Protein AF-A0A6M2E6T0-F1 (afdb_monomer)

Foldseek 3Di:
DVVVVVVVVLVVVLVVLQVCQLVVQLVVCCVVCVVVDPDSVVSVVVQCVVPHPVSSCQLSVLVSVLVVLLVVQLVVQLVVLVCVLCPPPPDDDDPVSSVVSNVRSVVRSCVVCVVSVVVSVVRSD

Solvent-accessible surface area (backbone atoms only — not comparable to full-atom values): 6964 Å² total; per-residue (Å²): 123,69,67,59,55,52,51,52,50,51,51,51,50,47,52,53,49,61,72,44,27,45,59,54,45,51,52,51,49,43,73,74,47,40,92,82,40,99,42,72,69,58,47,52,52,50,50,35,72,76,53,36,78,68,36,41,48,66,60,42,69,60,51,54,63,47,48,57,62,52,51,50,41,36,51,52,33,31,52,52,36,44,47,67,73,39,61,92,53,92,64,84,78,49,74,68,56,50,48,54,24,47,50,55,12,47,52,56,30,47,68,70,43,44,68,58,52,51,52,51,54,65,75,64,106

Secondary structure (DSSP, 8-state):
-HHHHHHHHHHHHHHHHHHHHHHHHHHHHHHHHGGG-SSHHHHHHHHHHHHHHHHTTTTHHHHHHHHHHHHHHHHHHHHHHHHHHHTT--PPPPHHHHHHHHHHHHHHHHHHHHHHHHHHHHHH-

pLDDT: mean 78.13, std 7.98, range [50.84, 90.38]

Structure (mmCIF, N/CA/C/O backbone):
data_AF-A0A6M2E6T0-F1
#
_entry.id   AF-A0A6M2E6T0-F1
#
loop_
_atom_site.group_PDB
_atom_site.id
_atom_site.type_symbol
_atom_site.label_atom_id
_atom_site.label_alt_id
_atom_site.label_comp_id
_atom_site.label_asym_id
_atom_site.label_entity_id
_atom_site.label_seq_id
_atom_site.pdbx_PDB_ins_code
_atom_site.Cartn_x
_atom_site.Cartn_y
_atom_site.Cartn_z
_atom_site.occupancy
_atom_site.B_iso_or_equiv
_atom_site.auth_seq_id
_atom_site.auth_comp_id
_atom_site.auth_asym_id
_atom_site.auth_atom_id
_atom_site.pdbx_PDB_model_num
ATOM 1 N N . MET A 1 1 ? -1.840 -16.435 -22.772 1.00 58.12 1 MET A N 1
ATOM 2 C CA . MET A 1 1 ? -2.558 -16.526 -21.474 1.00 58.12 1 MET A CA 1
ATOM 3 C C . MET A 1 1 ? -2.179 -15.378 -20.516 1.00 58.12 1 MET A C 1
ATOM 5 O O . MET A 1 1 ? -2.009 -15.609 -19.330 1.00 58.12 1 MET A O 1
ATOM 9 N N . TRP A 1 2 ? -2.058 -14.125 -20.971 1.00 69.56 2 TRP A N 1
ATOM 10 C CA . TRP A 1 2 ? -1.618 -13.013 -20.100 1.00 69.56 2 TRP A CA 1
ATOM 11 C C . TRP A 1 2 ? -2.705 -12.555 -19.107 1.00 69.56 2 TRP A C 1
ATOM 13 O O . TRP A 1 2 ? -2.430 -12.332 -17.931 1.00 69.56 2 TRP A O 1
ATOM 23 N N . TRP A 1 3 ? -3.967 -12.541 -19.542 1.00 75.88 3 TRP A N 1
ATOM 24 C CA . TRP A 1 3 ? -5.109 -12.132 -18.717 1.00 75.88 3 TRP A CA 1
ATOM 25 C C . TRP A 1 3 ? -5.350 -13.037 -17.494 1.00 75.88 3 TRP A C 1
ATOM 27 O O . TRP A 1 3 ? -5.774 -12.548 -16.452 1.00 75.88 3 TRP A O 1
ATOM 37 N N . ARG A 1 4 ? -5.019 -14.338 -17.567 1.00 83.81 4 ARG A N 1
ATOM 38 C CA . ARG A 1 4 ? -5.153 -15.263 -16.423 1.00 83.81 4 ARG A CA 1
ATOM 39 C C . ARG A 1 4 ? -4.215 -14.903 -15.276 1.00 83.81 4 ARG A C 1
ATOM 41 O O . ARG A 1 4 ? -4.623 -14.986 -14.125 1.00 83.81 4 ARG A O 1
ATOM 48 N N . HIS A 1 5 ? -2.988 -14.477 -15.579 1.00 80.31 5 HIS A N 1
ATOM 49 C CA . HIS A 1 5 ? -2.031 -14.050 -14.557 1.00 80.31 5 HIS A CA 1
ATOM 50 C C . HIS A 1 5 ? -2.457 -12.735 -13.897 1.00 80.31 5 HIS A C 1
ATOM 52 O O . HIS A 1 5 ? -2.305 -12.592 -12.687 1.00 80.31 5 HIS A O 1
ATOM 58 N N . LEU A 1 6 ? -3.058 -11.814 -14.658 1.00 79.38 6 LEU A N 1
ATOM 59 C CA . LEU A 1 6 ? -3.619 -10.577 -14.106 1.00 79.38 6 LEU A CA 1
ATOM 60 C C . LEU A 1 6 ? -4.798 -10.849 -13.178 1.00 79.38 6 LEU A C 1
ATOM 62 O O . LEU A 1 6 ? -4.838 -10.316 -12.074 1.00 79.38 6 LEU A O 1
ATOM 66 N N . VAL A 1 7 ? -5.739 -11.698 -13.600 1.00 84.75 7 VAL A N 1
ATOM 67 C CA . VAL A 1 7 ? -6.902 -12.057 -12.779 1.00 84.75 7 VAL A CA 1
ATOM 68 C C . VAL A 1 7 ? -6.455 -12.804 -11.523 1.00 84.75 7 VAL A C 1
ATOM 70 O O . VAL A 1 7 ? -6.884 -12.454 -10.428 1.00 84.75 7 VAL A O 1
ATOM 73 N N . ALA A 1 8 ? -5.540 -13.770 -11.645 1.00 85.69 8 ALA A N 1
ATOM 74 C CA . ALA A 1 8 ? -4.991 -14.486 -10.496 1.00 85.69 8 ALA A CA 1
ATOM 75 C C . ALA A 1 8 ? -4.252 -13.548 -9.525 1.00 85.69 8 ALA A C 1
ATOM 77 O O . ALA A 1 8 ? -4.459 -13.638 -8.318 1.00 85.69 8 ALA A O 1
ATOM 78 N N . GLY A 1 9 ? -3.447 -12.612 -10.039 1.00 84.69 9 GLY A N 1
ATOM 79 C CA . GLY A 1 9 ? -2.762 -11.604 -9.228 1.00 84.69 9 GLY A CA 1
ATOM 80 C C . GLY A 1 9 ? -3.727 -10.633 -8.542 1.00 84.69 9 GLY A C 1
ATOM 81 O O . GLY A 1 9 ? -3.560 -10.331 -7.363 1.00 84.69 9 GLY A O 1
ATOM 82 N N . GLY A 1 10 ? -4.775 -10.197 -9.246 1.00 84.31 10 GLY A N 1
ATOM 83 C CA . GLY A 1 10 ? -5.827 -9.344 -8.696 1.00 84.31 10 GLY A CA 1
ATOM 84 C C . GLY A 1 10 ? -6.609 -10.030 -7.574 1.00 84.31 10 GLY A C 1
ATOM 85 O O . GLY A 1 10 ? -6.784 -9.450 -6.503 1.00 84.31 10 GLY A O 1
ATOM 86 N N . VAL A 1 11 ? -7.014 -11.288 -7.778 1.00 87.38 11 VAL A N 1
ATOM 87 C CA . VAL A 1 11 ? -7.714 -12.091 -6.762 1.00 87.38 11 VAL A CA 1
ATOM 88 C C . VAL A 1 11 ? -6.807 -12.360 -5.562 1.00 87.38 11 VAL A C 1
ATOM 90 O O . VAL A 1 11 ? -7.224 -12.140 -4.427 1.00 87.38 11 VAL A O 1
ATOM 93 N N . ALA A 1 12 ? -5.552 -12.757 -5.787 1.00 87.19 12 ALA A N 1
ATOM 94 C CA . ALA A 1 12 ? -4.585 -12.960 -4.710 1.00 87.19 12 ALA A CA 1
ATOM 95 C C . ALA A 1 12 ? -4.362 -11.675 -3.892 1.00 87.19 12 ALA A C 1
ATOM 97 O O . ALA A 1 12 ? -4.351 -11.715 -2.660 1.00 87.19 12 ALA A O 1
ATOM 98 N N . GLY A 1 13 ? -4.261 -10.521 -4.561 1.00 84.75 13 GLY A N 1
ATOM 99 C CA . GLY A 1 13 ? -4.152 -9.215 -3.913 1.00 84.75 13 GLY A CA 1
ATOM 100 C C . GLY A 1 13 ? -5.384 -8.858 -3.077 1.00 84.75 13 GLY A C 1
ATOM 101 O O . GLY A 1 13 ? -5.244 -8.399 -1.943 1.00 84.75 13 GLY A O 1
ATOM 102 N N . ALA A 1 14 ? -6.588 -9.114 -3.593 1.00 85.62 14 ALA A N 1
ATOM 103 C CA . ALA A 1 14 ? -7.837 -8.872 -2.871 1.00 85.62 14 ALA A CA 1
ATOM 104 C C . ALA A 1 14 ? -7.976 -9.768 -1.628 1.00 85.62 14 ALA A C 1
ATOM 106 O O . ALA A 1 14 ? -8.361 -9.285 -0.559 1.00 85.62 14 ALA A O 1
ATOM 107 N N . VAL A 1 15 ? -7.617 -11.051 -1.739 1.00 90.38 15 VAL A N 1
ATOM 108 C CA . VAL A 1 15 ? -7.618 -11.996 -0.611 1.00 90.38 15 VAL A CA 1
ATOM 109 C C . VAL A 1 15 ? -6.613 -11.558 0.451 1.00 90.38 15 VAL A C 1
ATOM 111 O O . VAL A 1 15 ? -6.987 -11.408 1.612 1.00 90.38 15 VAL A O 1
ATOM 114 N N . SER A 1 16 ? -5.373 -11.254 0.055 1.00 88.50 16 SER A N 1
ATOM 115 C CA . SER A 1 16 ? -4.328 -10.780 0.970 1.00 88.50 16 SER A CA 1
ATOM 116 C C . SER A 1 16 ? -4.780 -9.547 1.759 1.00 88.50 16 SER A C 1
ATOM 118 O O . SER A 1 16 ? -4.725 -9.545 2.988 1.00 88.50 16 SER A O 1
ATOM 120 N 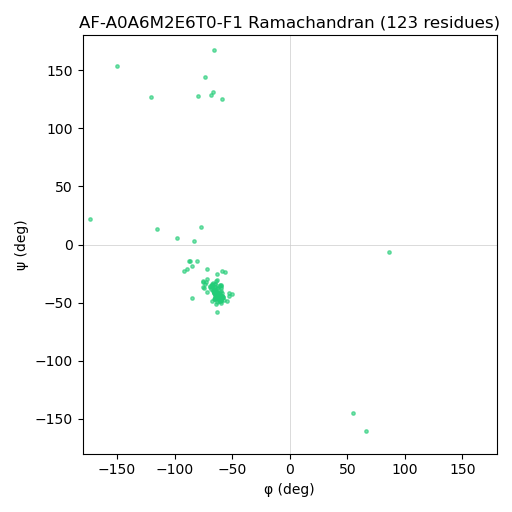N . ARG A 1 17 ? -5.332 -8.538 1.075 1.00 84.25 17 ARG A N 1
ATOM 121 C CA . ARG A 1 17 ? -5.838 -7.312 1.712 1.00 84.25 17 ARG A CA 1
ATOM 122 C C . ARG A 1 17 ? -7.028 -7.559 2.625 1.00 84.25 17 ARG A C 1
ATOM 124 O O . ARG A 1 17 ? -7.155 -6.899 3.647 1.00 84.25 17 ARG A O 1
ATOM 131 N N . THR A 1 18 ? -7.882 -8.520 2.291 1.00 87.25 18 THR A N 1
ATOM 132 C CA . THR A 1 18 ? -9.013 -8.900 3.145 1.00 87.25 18 THR A CA 1
ATOM 133 C C . THR A 1 18 ? -8.541 -9.586 4.425 1.00 87.25 18 THR A C 1
ATOM 135 O O . THR A 1 18 ? -9.102 -9.327 5.490 1.00 87.25 18 THR A O 1
ATOM 138 N N . CYS A 1 19 ? -7.483 -10.396 4.352 1.00 89.00 19 CYS A N 1
ATOM 139 C CA . CYS A 1 19 ? -6.849 -10.987 5.529 1.00 89.00 19 CYS A CA 1
ATOM 140 C C . CYS A 1 19 ? -6.153 -9.932 6.406 1.00 89.00 19 CYS A C 1
ATOM 142 O O . CYS A 1 19 ? -6.210 -10.036 7.628 1.00 89.00 19 CYS A O 1
ATOM 144 N N . THR A 1 20 ? -5.534 -8.902 5.814 1.00 88.12 20 THR A N 1
ATOM 145 C CA . THR A 1 20 ? -4.842 -7.843 6.576 1.00 88.12 20 THR A CA 1
ATOM 146 C C . THR A 1 20 ? -5.750 -6.697 7.027 1.00 88.12 20 THR A C 1
ATOM 148 O O . THR A 1 20 ? -5.364 -5.937 7.914 1.00 88.12 20 THR A O 1
ATOM 151 N N . ALA A 1 21 ? -6.963 -6.576 6.478 1.00 85.50 21 ALA A N 1
ATOM 152 C CA . ALA A 1 21 ? -7.881 -5.468 6.750 1.00 85.50 21 ALA A CA 1
ATOM 153 C C . ALA A 1 21 ? -8.168 -5.206 8.245 1.00 85.50 21 ALA A C 1
ATOM 155 O O . ALA A 1 21 ? -8.146 -4.034 8.629 1.00 85.50 21 ALA A O 1
ATOM 156 N N . PRO A 1 22 ? -8.373 -6.220 9.115 1.00 86.50 22 PRO A N 1
ATOM 157 C CA . PRO A 1 22 ? -8.570 -5.989 10.549 1.00 86.50 22 PRO A CA 1
ATOM 158 C C . PRO A 1 22 ? -7.375 -5.307 11.224 1.00 86.50 22 PRO A C 1
ATOM 160 O O . PRO A 1 22 ? -7.553 -4.402 12.040 1.00 86.50 22 PRO A O 1
ATOM 163 N N . LEU A 1 23 ? -6.154 -5.717 10.863 1.00 88.06 23 LEU A N 1
ATOM 164 C CA . LEU A 1 23 ? -4.916 -5.157 11.408 1.00 88.06 23 LEU A CA 1
ATOM 165 C C . LEU A 1 23 ? -4.668 -3.744 10.874 1.00 88.06 23 LEU A C 1
ATOM 167 O O . LEU A 1 23 ? -4.305 -2.854 11.642 1.00 88.06 23 LEU A O 1
ATOM 171 N N . ASP A 1 24 ? -4.926 -3.519 9.584 1.00 85.06 24 ASP A N 1
ATOM 172 C CA . ASP A 1 24 ? -4.832 -2.193 8.972 1.00 85.06 24 ASP A CA 1
ATOM 173 C C . ASP A 1 24 ? -5.826 -1.213 9.617 1.00 85.06 24 ASP A C 1
ATOM 175 O O . ASP A 1 24 ? -5.4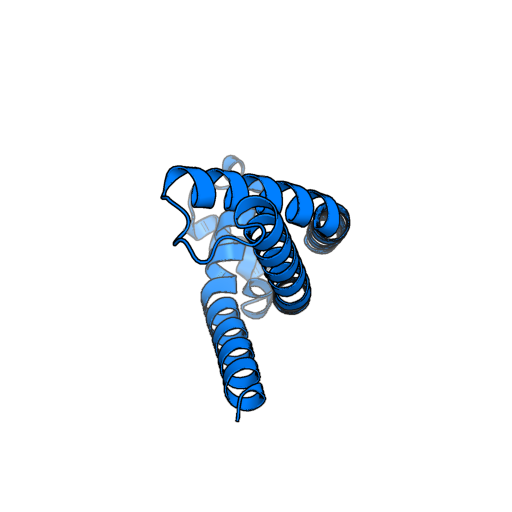50 -0.086 9.949 1.00 85.06 24 ASP A O 1
ATOM 179 N N . ARG A 1 25 ? -7.075 -1.641 9.868 1.00 84.06 25 ARG A N 1
ATOM 180 C CA . ARG A 1 25 ? -8.076 -0.810 10.554 1.00 84.06 25 ARG A CA 1
ATOM 181 C C . ARG A 1 25 ? -7.644 -0.504 11.989 1.00 84.06 25 ARG A C 1
ATOM 183 O O . ARG A 1 25 ? -7.711 0.654 12.394 1.00 84.06 25 ARG A O 1
ATOM 190 N N . LEU A 1 26 ? -7.178 -1.506 12.737 1.00 86.69 26 LEU A N 1
ATOM 191 C CA . LEU A 1 26 ? -6.681 -1.325 14.104 1.00 86.69 26 LEU A CA 1
ATOM 192 C C . LEU A 1 26 ? -5.528 -0.314 14.154 1.00 86.69 26 LEU A C 1
ATOM 194 O O . LEU A 1 26 ? -5.533 0.588 14.990 1.00 86.69 26 LEU A O 1
ATOM 198 N N . LYS A 1 27 ? -4.571 -0.417 13.225 1.00 87.19 27 LYS A N 1
ATOM 199 C CA . LYS A 1 27 ? -3.446 0.517 13.114 1.00 87.19 27 LYS A CA 1
ATOM 200 C C . LYS A 1 27 ? -3.916 1.949 12.867 1.00 87.19 27 LYS A C 1
ATOM 202 O O . LYS A 1 27 ? -3.481 2.851 13.576 1.00 87.19 27 LYS A O 1
ATOM 207 N N . VAL A 1 28 ? -4.798 2.164 11.889 1.00 84.06 28 VAL A N 1
ATOM 208 C CA . VAL A 1 28 ? -5.323 3.506 11.574 1.00 84.06 28 VAL A CA 1
ATOM 209 C C . VAL A 1 2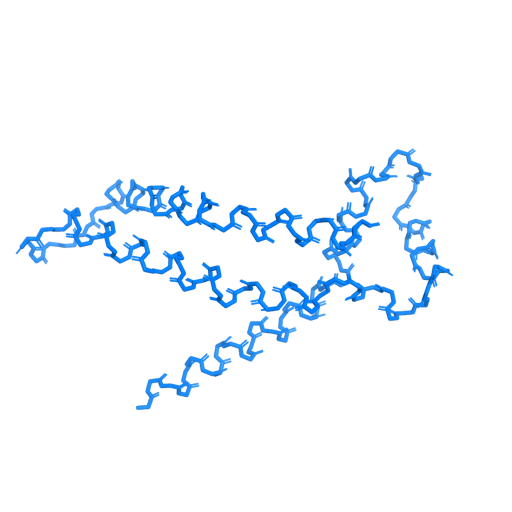8 ? -6.104 4.073 12.760 1.00 84.06 28 VAL A C 1
ATOM 211 O O . VAL A 1 28 ? -5.913 5.229 13.127 1.00 84.06 28 VAL A O 1
ATOM 214 N N . PHE A 1 29 ? -6.930 3.257 13.414 1.00 84.50 29 PHE A N 1
ATOM 215 C CA . PHE A 1 29 ? -7.717 3.691 14.567 1.00 84.50 29 PHE A CA 1
ATOM 216 C C . PHE A 1 29 ? -6.828 4.096 15.750 1.00 84.50 29 PHE A C 1
ATOM 218 O O . PHE A 1 29 ? -7.072 5.124 16.374 1.00 84.50 29 PHE A O 1
ATOM 225 N N . LEU A 1 30 ? -5.748 3.352 16.011 1.00 85.69 30 LEU A N 1
ATOM 226 C CA . LEU A 1 30 ? -4.741 3.720 17.009 1.00 85.69 30 LEU A CA 1
ATOM 227 C C . LEU A 1 30 ? -3.938 4.966 16.610 1.00 85.69 30 LEU A C 1
ATOM 229 O O . LEU A 1 30 ? -3.584 5.757 17.474 1.00 85.69 30 LEU A O 1
ATOM 233 N N . GLN A 1 31 ? -3.659 5.187 15.325 1.00 83.81 31 GLN A N 1
ATOM 234 C CA . GLN A 1 31 ? -2.980 6.409 14.878 1.00 83.81 31 GLN A CA 1
ATOM 235 C C . GLN A 1 31 ? -3.847 7.661 15.067 1.00 83.81 31 GLN A C 1
ATOM 237 O O . GLN A 1 31 ? -3.315 8.719 15.391 1.00 83.81 31 GLN A O 1
ATOM 242 N N . VAL A 1 32 ? -5.168 7.542 14.898 1.00 83.81 32 VAL A N 1
ATOM 243 C CA . VAL A 1 32 ? -6.105 8.669 15.039 1.00 83.81 32 VAL A CA 1
ATOM 244 C C . VAL A 1 32 ? -6.529 8.881 16.496 1.00 83.81 32 VAL A C 1
ATOM 246 O O . VAL A 1 32 ? -6.523 10.009 16.977 1.00 83.81 32 VAL A O 1
ATOM 249 N N . ARG A 1 33 ? -6.881 7.806 17.212 1.00 80.75 33 ARG A N 1
ATOM 250 C CA . ARG A 1 33 ? -7.475 7.849 18.564 1.00 80.75 33 ARG A CA 1
ATOM 251 C C . ARG A 1 33 ? -6.585 7.239 19.647 1.00 80.75 33 ARG A C 1
ATOM 253 O O . ARG A 1 33 ? -7.043 7.000 20.756 1.00 80.75 33 ARG A O 1
ATOM 260 N N . GLY A 1 34 ? -5.305 6.989 19.372 1.00 77.06 34 GLY A N 1
ATOM 261 C CA . GLY A 1 34 ? -4.406 6.286 20.298 1.00 77.06 34 GLY A CA 1
ATOM 262 C C . GLY A 1 34 ? -4.237 6.947 21.664 1.00 77.06 34 GLY A C 1
ATOM 263 O O . GLY A 1 34 ? -3.930 6.260 22.627 1.00 77.06 34 GLY A O 1
ATOM 264 N N . LYS A 1 35 ? -4.490 8.256 21.778 1.00 79.06 35 LYS A N 1
ATOM 265 C CA . LYS A 1 35 ? -4.471 8.965 23.067 1.00 79.06 35 LYS A CA 1
ATOM 266 C C . LYS A 1 35 ? -5.663 8.625 23.971 1.00 79.06 35 LYS A C 1
ATOM 268 O O . LYS A 1 35 ? -5.569 8.825 25.175 1.00 79.06 35 LYS A O 1
ATOM 273 N N . GLU A 1 36 ? -6.761 8.121 23.411 1.00 78.88 36 GLU A N 1
ATOM 274 C CA . GLU A 1 36 ? -7.985 7.780 24.150 1.00 78.88 36 GLU A CA 1
ATOM 275 C C . GLU A 1 36 ? -7.959 6.353 24.721 1.00 78.88 36 GLU A C 1
ATOM 277 O O . GLU A 1 36 ? -8.764 6.023 25.589 1.00 78.88 36 GLU A O 1
ATOM 282 N N . PHE A 1 37 ? -7.030 5.502 24.271 1.00 78.44 37 PHE A N 1
ATOM 283 C CA . PHE A 1 37 ? -6.946 4.100 24.683 1.00 78.44 37 PHE A CA 1
ATOM 284 C C . PHE A 1 37 ? -5.599 3.797 25.335 1.00 78.44 37 PHE A C 1
ATOM 286 O O . PHE A 1 37 ? -4.548 4.012 24.742 1.00 78.44 37 PHE A O 1
ATOM 293 N N . GLN A 1 38 ? -5.623 3.219 26.537 1.00 75.88 38 GLN A N 1
ATOM 294 C CA . GLN A 1 38 ? -4.400 2.861 27.269 1.00 75.88 38 GLN A CA 1
ATOM 295 C C . GLN A 1 38 ? -3.782 1.544 26.778 1.00 75.88 38 GLN A C 1
ATOM 297 O O . GLN A 1 38 ? -2.636 1.231 27.088 1.00 75.88 38 GLN A O 1
ATOM 302 N N . SER A 1 39 ? -4.535 0.752 26.006 1.00 83.75 39 SER A N 1
ATOM 303 C CA . SER A 1 39 ? -4.067 -0.518 25.452 1.00 83.75 39 SER A CA 1
ATOM 304 C C . SER A 1 39 ? -4.735 -0.866 24.120 1.00 83.75 39 SER A C 1
ATOM 306 O O . SER A 1 39 ? -5.885 -0.511 23.848 1.00 83.75 39 SER A O 1
ATOM 308 N N . ILE A 1 40 ? -4.028 -1.659 23.310 1.00 86.12 40 ILE A N 1
ATOM 309 C CA . ILE A 1 40 ? -4.543 -2.211 22.047 1.00 86.12 40 ILE A CA 1
ATOM 310 C C . ILE A 1 40 ? -5.787 -3.079 22.293 1.00 86.12 40 ILE A C 1
ATOM 312 O O . ILE A 1 40 ? -6.719 -3.074 21.493 1.00 86.12 40 ILE A O 1
ATOM 316 N N . GLN A 1 41 ? -5.838 -3.790 23.423 1.00 86.56 41 GLN A N 1
ATOM 317 C CA . GLN A 1 41 ? -6.972 -4.640 23.791 1.00 86.56 41 GLN A CA 1
ATOM 318 C C . GLN A 1 41 ? -8.248 -3.829 24.052 1.00 86.56 41 GLN A C 1
ATOM 320 O O . GLN A 1 41 ? -9.325 -4.239 23.622 1.00 86.56 41 GLN A O 1
ATOM 325 N N . GLN A 1 42 ? -8.141 -2.673 24.717 1.00 85.50 42 GLN A N 1
ATOM 326 C CA . GLN A 1 42 ? -9.279 -1.766 24.915 1.00 85.50 42 GLN A CA 1
ATOM 327 C C . GLN A 1 42 ? -9.781 -1.201 23.584 1.00 85.50 42 GLN A C 1
ATOM 329 O O . GLN A 1 42 ? -10.985 -1.196 23.343 1.00 85.50 42 GLN A O 1
ATOM 334 N N . CYS A 1 43 ? -8.865 -0.810 22.696 1.00 84.94 43 CYS A N 1
ATOM 335 C CA . CYS A 1 43 ? -9.197 -0.353 21.348 1.00 84.94 43 CYS A CA 1
ATOM 336 C C . CYS A 1 43 ? -9.938 -1.438 20.543 1.00 84.94 43 CYS A C 1
ATOM 338 O O . CYS A 1 43 ? -11.011 -1.190 19.993 1.00 84.94 43 CYS A O 1
ATOM 340 N N . LEU A 1 44 ? -9.434 -2.676 20.548 1.00 86.56 44 LEU A N 1
ATOM 341 C CA . LEU A 1 44 ? -10.075 -3.793 19.852 1.00 86.56 44 LEU A CA 1
ATOM 342 C C . LEU A 1 44 ? -11.472 -4.096 20.418 1.00 86.56 44 LEU A C 1
ATOM 344 O O . LEU A 1 44 ? -12.413 -4.297 19.651 1.00 86.56 44 LEU A O 1
ATOM 348 N N . ARG A 1 45 ? -11.631 -4.090 21.750 1.00 87.81 45 ARG A N 1
ATOM 349 C CA . ARG A 1 45 ? -12.941 -4.261 22.402 1.00 87.81 45 ARG A CA 1
ATOM 350 C C . ARG A 1 45 ? -13.919 -3.164 21.991 1.00 87.81 45 ARG A C 1
ATOM 352 O O . ARG A 1 45 ? -15.054 -3.483 21.657 1.00 87.81 45 ARG A O 1
ATOM 359 N N . HIS A 1 46 ? -13.472 -1.912 21.944 1.00 87.19 46 HIS A N 1
ATOM 360 C CA . HIS A 1 46 ? -14.291 -0.789 21.490 1.00 87.19 46 HIS A CA 1
ATOM 361 C C . HIS A 1 46 ? -14.748 -0.971 20.033 1.00 87.19 46 HIS A C 1
ATOM 363 O O . HIS A 1 46 ? -15.936 -0.880 19.735 1.00 87.19 46 HIS A O 1
ATOM 369 N N . MET A 1 47 ? -13.834 -1.319 19.121 1.00 85.81 47 MET A N 1
ATOM 370 C CA . MET A 1 47 ? -14.163 -1.560 17.706 1.00 85.81 47 MET A CA 1
ATOM 371 C C . MET A 1 47 ? -15.171 -2.703 17.509 1.00 85.81 47 MET A C 1
ATOM 373 O O . MET A 1 47 ? -16.000 -2.649 16.596 1.00 85.81 47 MET A O 1
ATOM 377 N N . LEU A 1 48 ? -15.094 -3.740 18.351 1.00 88.12 48 LEU A N 1
ATOM 378 C CA . LEU A 1 48 ? -16.043 -4.852 18.363 1.00 88.12 48 LEU A CA 1
ATOM 379 C C . LEU A 1 48 ? -17.400 -4.451 18.957 1.00 88.12 48 LEU A C 1
ATOM 381 O O . LEU A 1 48 ? -18.422 -4.947 18.494 1.00 88.12 48 LEU A O 1
ATOM 385 N N . GLN A 1 49 ? -17.439 -3.550 19.939 1.00 86.69 49 GLN A N 1
ATOM 386 C CA . GLN A 1 49 ? -18.689 -3.041 20.516 1.00 86.69 49 GLN A CA 1
ATOM 387 C C . GLN A 1 49 ? -19.443 -2.101 19.561 1.00 86.69 49 GLN A C 1
ATOM 389 O O . GLN A 1 49 ? -20.668 -2.098 19.571 1.00 86.69 49 GLN A O 1
ATOM 394 N N . GLU A 1 50 ? -18.744 -1.370 18.686 1.00 82.88 50 GLU A N 1
ATOM 395 C CA . GLU A 1 50 ? -19.371 -0.487 17.684 1.00 82.88 50 GLU A CA 1
ATOM 396 C C . GLU A 1 50 ? -20.230 -1.225 16.640 1.00 82.88 50 GLU A C 1
ATOM 398 O O . GLU A 1 50 ? -21.165 -0.649 16.089 1.00 82.88 50 GLU A O 1
ATOM 403 N N . GLY A 1 51 ? -19.891 -2.469 16.288 1.00 77.56 51 GLY A N 1
ATOM 404 C CA . GLY A 1 51 ? -20.544 -3.153 15.161 1.00 77.56 51 GLY A CA 1
ATOM 405 C C . GLY A 1 51 ? -20.171 -4.622 14.978 1.00 77.56 51 GLY A C 1
ATOM 406 O O . GLY A 1 51 ? -20.274 -5.160 13.872 1.00 77.56 51 GLY A O 1
ATOM 407 N N . GLY A 1 52 ? -19.682 -5.269 16.034 1.00 85.50 52 GLY A N 1
ATOM 408 C CA . GLY A 1 52 ? -19.259 -6.665 16.030 1.00 85.50 52 GLY A CA 1
ATOM 409 C C . GLY A 1 52 ? -18.033 -6.943 15.160 1.00 85.50 52 GLY A C 1
ATOM 410 O O . GLY A 1 52 ? -17.276 -6.055 14.770 1.00 85.50 52 GLY A O 1
ATOM 411 N N . LEU A 1 53 ? -17.854 -8.217 14.807 1.00 81.44 53 LEU A N 1
ATOM 412 C CA . LEU A 1 53 ? -16.719 -8.684 14.004 1.00 81.44 53 LEU A CA 1
ATOM 413 C C . LEU A 1 53 ? -16.679 -8.049 12.608 1.00 81.44 53 LEU A C 1
ATOM 415 O O . LEU A 1 53 ? -15.603 -7.722 12.118 1.00 81.44 53 LEU A O 1
ATOM 419 N N . ARG A 1 54 ? -17.840 -7.798 11.986 1.00 82.12 54 ARG A N 1
ATOM 420 C CA . ARG A 1 54 ? -17.922 -7.155 10.660 1.00 82.12 54 ARG A CA 1
ATOM 421 C C . ARG A 1 54 ? -17.377 -5.728 10.660 1.00 82.12 54 ARG A C 1
ATOM 423 O O . ARG A 1 54 ? -16.891 -5.274 9.625 1.00 82.12 54 ARG A O 1
ATOM 430 N N . SER A 1 55 ? -17.399 -5.056 11.815 1.00 82.25 55 SER A N 1
ATOM 431 C CA . SER A 1 55 ? -16.774 -3.749 12.001 1.00 82.25 55 SER A CA 1
ATOM 432 C C . SER A 1 55 ? -15.313 -3.807 11.546 1.00 82.25 55 SER A C 1
ATOM 434 O O . SER A 1 55 ? -14.894 -2.980 10.751 1.00 82.25 55 SER A O 1
ATOM 436 N N . LEU A 1 56 ? -14.537 -4.835 11.880 1.00 83.50 56 LEU A N 1
ATOM 437 C CA . LEU A 1 56 ? -13.105 -4.887 11.543 1.00 83.50 56 LEU A CA 1
ATOM 438 C C . LEU A 1 56 ? -12.782 -4.730 10.037 1.00 83.50 56 LEU A C 1
ATOM 440 O O . LEU A 1 56 ? -11.705 -4.245 9.704 1.00 83.50 56 LEU A O 1
ATOM 444 N N . TRP A 1 57 ? -13.723 -5.044 9.137 1.00 85.25 57 TRP A N 1
ATOM 445 C CA . TRP A 1 57 ? -13.586 -4.882 7.680 1.00 85.25 57 TRP A CA 1
ATOM 446 C C . TRP A 1 57 ? -14.225 -3.603 7.112 1.00 85.25 57 TRP A C 1
ATOM 448 O O . TRP A 1 57 ? -14.259 -3.414 5.892 1.00 85.25 57 TRP A O 1
ATOM 458 N N . ARG A 1 58 ? -14.735 -2.702 7.956 1.00 79.06 58 ARG A N 1
ATOM 459 C CA . ARG A 1 58 ? -15.321 -1.423 7.526 1.00 79.06 58 ARG A CA 1
ATOM 460 C C . ARG A 1 58 ? -14.279 -0.610 6.748 1.00 79.06 58 ARG A C 1
ATOM 462 O O . ARG A 1 58 ? -13.170 -0.394 7.224 1.00 79.06 58 ARG A O 1
ATOM 469 N N . GLY A 1 59 ? -14.629 -0.208 5.525 1.00 74.44 59 GLY A N 1
ATOM 470 C CA . GLY A 1 59 ? -13.724 0.485 4.597 1.00 74.44 59 GLY A CA 1
ATOM 471 C C . GLY A 1 59 ? -12.848 -0.425 3.718 1.00 74.44 59 GLY A C 1
ATOM 472 O O . GLY A 1 59 ? -12.213 0.078 2.789 1.00 74.44 59 GLY A O 1
ATOM 473 N N . ASN A 1 60 ? -12.843 -1.752 3.924 1.00 79.19 60 ASN A N 1
ATOM 474 C CA . ASN A 1 60 ? -12.056 -2.684 3.101 1.00 79.19 60 ASN A CA 1
ATOM 475 C C . ASN A 1 60 ? -12.523 -2.723 1.635 1.00 79.19 60 ASN A C 1
ATOM 477 O O . ASN A 1 60 ? -11.693 -2.777 0.734 1.00 79.19 60 ASN A O 1
ATOM 481 N N . GLY A 1 61 ? -13.833 -2.620 1.376 1.00 76.50 61 GLY A N 1
ATOM 482 C CA . GLY A 1 61 ? -14.374 -2.606 0.008 1.00 76.50 61 GLY A CA 1
ATOM 483 C C . GLY A 1 61 ? -13.819 -1.457 -0.841 1.00 76.50 61 GLY A C 1
ATOM 484 O O . GLY A 1 61 ? -13.349 -1.676 -1.955 1.00 76.50 61 GLY A O 1
ATOM 485 N N . ILE A 1 62 ? -13.758 -0.250 -0.272 1.00 75.06 62 ILE A N 1
ATOM 486 C CA . ILE A 1 62 ? -13.139 0.917 -0.922 1.00 75.06 62 ILE A CA 1
ATOM 487 C C . ILE A 1 62 ? -11.639 0.674 -1.142 1.00 75.06 62 ILE A C 1
ATOM 489 O O . ILE A 1 62 ? -11.085 1.054 -2.169 1.00 75.06 62 ILE A O 1
ATOM 493 N N . ASN A 1 63 ? -10.980 0.006 -0.193 1.00 74.00 63 ASN A N 1
ATOM 494 C CA . ASN A 1 63 ? -9.563 -0.332 -0.278 1.00 74.00 63 ASN A CA 1
ATOM 495 C C . ASN A 1 63 ? -9.266 -1.275 -1.457 1.00 74.00 63 ASN A C 1
ATOM 497 O O . ASN A 1 63 ? -8.340 -1.021 -2.221 1.00 74.00 63 ASN A O 1
ATOM 501 N N . ILE A 1 64 ? -10.079 -2.318 -1.644 1.00 77.69 64 ILE A N 1
ATOM 502 C CA . ILE A 1 64 ? -9.941 -3.270 -2.756 1.00 77.69 64 ILE A CA 1
ATOM 503 C C . ILE A 1 64 ? -10.194 -2.575 -4.099 1.00 77.69 64 ILE A C 1
ATOM 505 O O . ILE A 1 64 ? -9.404 -2.735 -5.027 1.00 77.69 64 ILE A O 1
ATOM 509 N N . ILE A 1 65 ? -11.250 -1.760 -4.191 1.00 78.50 65 ILE A N 1
ATOM 510 C CA . ILE A 1 65 ? -11.601 -1.043 -5.426 1.00 78.50 65 ILE A CA 1
ATOM 511 C C . ILE A 1 65 ? -10.521 -0.023 -5.804 1.00 78.50 65 ILE A C 1
ATOM 513 O O . ILE A 1 65 ? -10.201 0.106 -6.981 1.00 78.50 65 ILE A O 1
ATOM 517 N N . LYS A 1 66 ? -9.916 0.670 -4.828 1.00 71.69 66 LYS A N 1
ATOM 518 C CA . LYS A 1 66 ? -8.848 1.655 -5.069 1.00 71.69 66 LYS A CA 1
ATOM 519 C C . LYS A 1 66 ? -7.556 1.017 -5.592 1.00 71.69 66 LYS A C 1
ATOM 521 O O . LYS A 1 66 ? -6.873 1.627 -6.411 1.00 71.69 66 LYS A O 1
ATOM 526 N N . ILE A 1 67 ? -7.217 -0.193 -5.145 1.00 75.00 67 ILE A N 1
ATOM 527 C CA . ILE A 1 67 ? -5.927 -0.829 -5.461 1.00 75.00 67 ILE A CA 1
ATOM 528 C C . ILE A 1 67 ? -5.721 -1.022 -6.965 1.00 75.00 67 ILE A C 1
ATOM 530 O O . ILE A 1 67 ? -4.598 -0.858 -7.444 1.00 75.00 67 ILE A O 1
ATOM 534 N N . ALA A 1 68 ? -6.775 -1.355 -7.711 1.00 76.19 68 ALA A N 1
ATOM 535 C CA . ALA A 1 68 ? -6.687 -1.578 -9.152 1.00 76.19 68 ALA A CA 1
ATOM 536 C C . ALA A 1 68 ? -6.268 -0.313 -9.941 1.00 76.19 68 ALA A C 1
ATOM 538 O O . ALA A 1 68 ? -5.218 -0.355 -10.589 1.00 76.19 68 ALA A O 1
ATOM 539 N N . PRO A 1 69 ? -6.995 0.821 -9.876 1.00 71.06 69 PRO A N 1
ATOM 540 C CA . PRO A 1 69 ? -6.590 2.058 -10.543 1.00 71.06 69 PRO A CA 1
ATOM 541 C C . PRO A 1 69 ? -5.285 2.635 -9.982 1.00 71.06 69 PRO A C 1
ATOM 543 O O . PRO A 1 69 ? -4.479 3.151 -10.754 1.00 71.06 69 PRO A O 1
ATOM 546 N N . GLU A 1 70 ? -5.022 2.490 -8.677 1.00 72.25 70 GLU A N 1
ATOM 547 C CA . GLU A 1 70 ? -3.747 2.898 -8.070 1.00 72.25 70 GLU A CA 1
ATOM 548 C C . GLU A 1 70 ? -2.556 2.154 -8.686 1.00 72.25 70 GLU A C 1
ATOM 550 O O . GLU A 1 70 ? -1.576 2.765 -9.119 1.00 72.25 70 GLU A O 1
ATOM 555 N N . SER A 1 71 ? -2.664 0.829 -8.790 1.00 72.19 71 SER A N 1
ATOM 556 C CA . SER A 1 71 ? -1.621 -0.004 -9.387 1.00 72.19 71 SER A CA 1
ATOM 557 C C . SER A 1 71 ? -1.458 0.293 -10.877 1.00 72.19 71 SER A C 1
ATOM 559 O O . SER A 1 71 ? -0.329 0.398 -11.350 1.00 72.19 71 SER A O 1
ATOM 561 N N . ALA A 1 72 ? -2.561 0.481 -11.610 1.00 75.94 72 ALA A N 1
ATOM 562 C CA . ALA A 1 72 ? -2.532 0.791 -13.037 1.00 75.94 72 ALA A CA 1
ATOM 563 C C . ALA A 1 72 ? -1.814 2.119 -13.326 1.00 75.94 72 ALA A C 1
ATOM 565 O O . ALA A 1 72 ? -0.911 2.159 -14.161 1.00 75.94 72 ALA A O 1
ATOM 566 N N . LEU A 1 73 ? -2.152 3.189 -12.598 1.00 73.44 73 LEU A N 1
ATOM 567 C CA . LEU A 1 73 ? -1.503 4.494 -12.748 1.00 73.44 73 LEU A CA 1
ATOM 568 C C . LEU A 1 73 ? -0.016 4.432 -12.397 1.00 73.44 73 LEU A C 1
ATOM 570 O O . LEU A 1 73 ? 0.809 4.962 -13.139 1.00 73.44 73 LEU A O 1
ATOM 574 N N . LYS A 1 74 ? 0.342 3.739 -11.310 1.00 70.25 74 LYS A N 1
ATOM 575 C CA . LYS A 1 74 ? 1.741 3.561 -10.908 1.00 70.25 74 LYS A CA 1
ATOM 576 C C . LYS A 1 74 ? 2.550 2.809 -11.966 1.00 70.25 74 LYS A C 1
ATOM 578 O O . LYS A 1 74 ? 3.661 3.228 -12.283 1.00 70.25 74 LYS A O 1
ATOM 583 N N . PHE A 1 75 ? 2.002 1.730 -12.530 1.00 75.19 75 PHE A N 1
ATOM 584 C CA . PHE A 1 75 ? 2.659 0.976 -13.601 1.00 75.19 75 PHE A CA 1
ATOM 585 C C . PHE A 1 75 ? 2.818 1.811 -14.873 1.00 75.19 75 PHE A C 1
ATOM 587 O O . PHE A 1 75 ? 3.917 1.871 -15.418 1.00 75.19 75 PHE A O 1
ATOM 594 N N . LEU A 1 76 ? 1.764 2.508 -15.306 1.00 76.06 76 LEU A N 1
ATOM 595 C CA . LEU A 1 76 ? 1.809 3.375 -16.487 1.00 76.06 76 LEU A CA 1
ATOM 596 C C . LEU A 1 76 ? 2.827 4.508 -16.326 1.00 76.06 76 LEU A C 1
ATOM 598 O O . LEU A 1 76 ? 3.632 4.750 -17.226 1.00 76.06 76 LEU A O 1
ATOM 602 N N . ALA A 1 77 ? 2.827 5.182 -15.175 1.00 73.44 77 ALA A N 1
ATOM 603 C CA . ALA A 1 77 ? 3.783 6.241 -14.876 1.00 73.44 77 ALA A CA 1
ATOM 604 C C . ALA A 1 77 ? 5.219 5.700 -14.837 1.00 73.44 77 ALA A C 1
ATOM 606 O O . ALA A 1 77 ? 6.124 6.321 -15.395 1.00 73.44 77 ALA A O 1
ATOM 607 N N . TYR A 1 78 ? 5.426 4.518 -14.246 1.00 72.25 78 TYR A N 1
ATOM 608 C CA . TYR A 1 78 ? 6.733 3.869 -14.196 1.00 72.25 78 TYR A CA 1
ATOM 609 C C . TYR A 1 78 ? 7.239 3.491 -15.588 1.00 72.25 78 TYR A C 1
ATOM 611 O O . TYR A 1 78 ? 8.383 3.794 -15.918 1.00 72.25 78 TYR A O 1
ATOM 619 N N . GLU A 1 79 ? 6.403 2.889 -16.437 1.00 76.38 79 GLU A N 1
ATOM 620 C CA . GLU A 1 79 ? 6.786 2.545 -17.809 1.00 76.38 79 GLU A CA 1
ATOM 621 C C . GLU A 1 79 ? 7.095 3.783 -18.649 1.00 76.38 79 GLU A C 1
ATOM 623 O O . GLU A 1 79 ? 8.083 3.791 -19.383 1.00 76.38 79 GLU A O 1
ATOM 628 N N . LYS A 1 80 ? 6.300 4.851 -18.521 1.00 77.00 80 LYS A N 1
ATOM 629 C CA . LYS A 1 80 ? 6.543 6.119 -19.222 1.00 77.00 80 LYS A CA 1
ATOM 630 C C . LYS A 1 80 ? 7.843 6.776 -18.764 1.00 77.00 80 LYS A C 1
ATOM 632 O O . LYS A 1 80 ? 8.654 7.131 -19.617 1.00 77.00 80 LYS A O 1
ATOM 637 N N . ALA A 1 81 ? 8.082 6.869 -17.455 1.00 73.19 81 ALA A N 1
ATOM 638 C CA . ALA A 1 81 ? 9.329 7.401 -16.901 1.00 73.19 81 ALA A CA 1
ATOM 639 C C . ALA A 1 81 ? 10.536 6.562 -17.344 1.00 73.19 81 ALA A C 1
ATOM 641 O O . ALA A 1 81 ? 11.547 7.098 -17.795 1.00 73.19 81 ALA A O 1
ATOM 642 N N . LYS A 1 82 ? 10.398 5.233 -17.305 1.00 70.12 82 LYS A N 1
ATOM 643 C CA . LYS A 1 82 ? 11.414 4.290 -17.770 1.00 70.12 82 LYS A CA 1
ATOM 644 C C . LYS A 1 82 ? 11.748 4.498 -19.245 1.00 70.12 82 LYS A C 1
ATOM 646 O O . LYS A 1 82 ? 12.921 4.525 -19.596 1.00 70.12 82 LYS A O 1
ATOM 651 N N . ARG A 1 83 ? 10.737 4.654 -20.103 1.00 77.38 83 ARG A N 1
ATOM 652 C CA . ARG A 1 83 ? 10.911 4.868 -21.548 1.00 77.38 83 ARG A CA 1
ATOM 653 C C . ARG A 1 83 ? 11.574 6.212 -21.847 1.00 77.38 83 ARG A C 1
ATOM 655 O O . ARG A 1 83 ? 12.443 6.265 -22.707 1.00 77.38 83 ARG A O 1
ATOM 662 N N . LEU A 1 84 ? 11.213 7.256 -21.099 1.00 77.88 84 LEU A N 1
ATOM 663 C CA . LEU A 1 84 ? 11.814 8.585 -21.215 1.00 77.88 84 LEU A CA 1
ATOM 664 C C . LEU A 1 84 ? 13.308 8.571 -20.857 1.00 77.88 84 LEU A C 1
ATOM 666 O O . LEU A 1 84 ? 14.111 9.181 -21.549 1.00 77.88 84 LEU A O 1
ATOM 670 N N . ILE A 1 85 ? 13.679 7.839 -19.802 1.00 72.81 85 ILE A N 1
ATOM 671 C CA . ILE A 1 85 ? 15.071 7.724 -19.342 1.00 72.81 85 ILE A CA 1
ATOM 672 C C . ILE A 1 85 ? 15.896 6.804 -20.252 1.0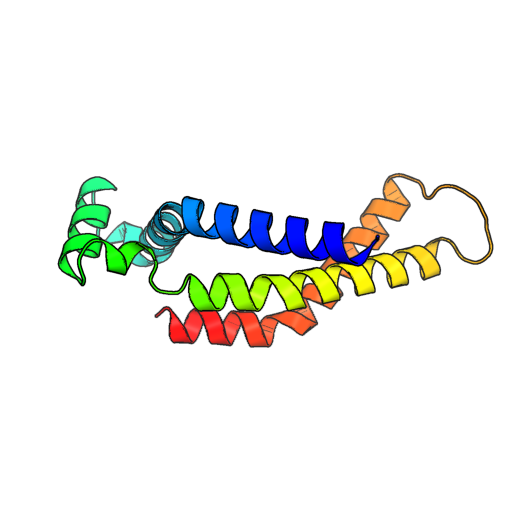0 72.81 85 ILE A C 1
ATOM 674 O O . ILE A 1 85 ? 17.074 7.062 -20.482 1.00 72.81 85 ILE A O 1
ATOM 678 N N . LYS A 1 86 ? 15.295 5.729 -20.780 1.00 73.56 86 LYS A N 1
ATOM 679 C CA . LYS A 1 86 ? 15.994 4.759 -21.637 1.00 73.56 86 LYS A CA 1
ATOM 680 C C . LYS A 1 86 ? 16.235 5.289 -23.062 1.00 73.56 86 LYS A C 1
ATOM 682 O O . LYS A 1 86 ? 17.241 4.928 -23.671 1.00 73.56 86 LYS A O 1
ATOM 687 N N . GLY A 1 87 ? 15.345 6.138 -23.588 1.00 72.00 87 GLY A N 1
ATOM 688 C CA . GLY A 1 87 ? 15.412 6.618 -24.976 1.00 72.00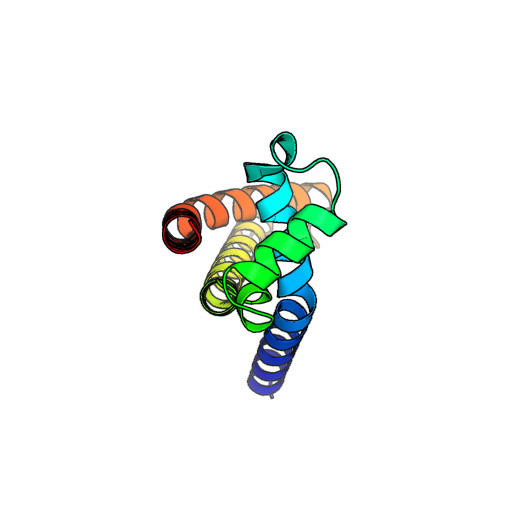 87 GLY A CA 1
ATOM 689 C C 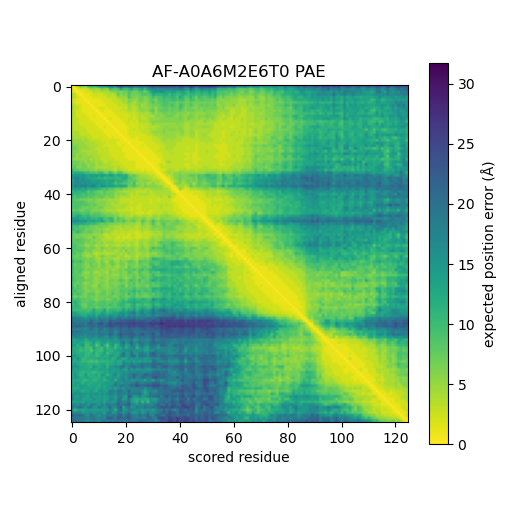. GLY A 1 87 ? 15.457 5.462 -25.990 1.00 72.00 87 GLY A C 1
ATOM 690 O O . GLY A 1 87 ? 14.873 4.407 -25.742 1.00 72.00 87 GLY A O 1
ATOM 691 N N . ASP A 1 88 ? 16.192 5.636 -27.095 1.00 66.19 88 ASP A N 1
ATOM 692 C CA . ASP A 1 88 ? 16.459 4.585 -28.104 1.00 66.19 88 ASP A CA 1
ATOM 693 C C . ASP A 1 88 ? 17.626 3.646 -27.737 1.00 66.19 88 ASP A C 1
ATOM 695 O O . ASP A 1 88 ? 17.995 2.749 -28.495 1.00 66.19 88 ASP A O 1
ATOM 699 N N . SER A 1 89 ? 18.233 3.813 -26.560 1.00 65.38 89 SER A N 1
ATOM 700 C CA . SER A 1 89 ? 19.332 2.948 -26.131 1.00 65.38 89 SER A CA 1
ATOM 701 C C . SER A 1 89 ? 18.810 1.613 -25.594 1.00 65.38 89 SER A C 1
ATOM 703 O O . SER A 1 89 ? 18.032 1.563 -24.643 1.00 65.38 89 SER A O 1
ATOM 705 N N . ASN A 1 90 ? 19.318 0.487 -26.106 1.00 67.19 90 ASN A N 1
ATOM 706 C CA . ASN A 1 90 ? 18.972 -0.840 -25.578 1.00 67.19 90 ASN A CA 1
ATOM 707 C C . ASN A 1 90 ? 19.696 -1.197 -24.255 1.00 67.19 90 ASN A C 1
ATOM 709 O O . ASN A 1 90 ? 19.704 -2.353 -23.844 1.00 67.19 90 ASN A O 1
ATOM 713 N N . ARG A 1 91 ? 20.296 -0.216 -23.566 1.00 75.06 91 ARG A N 1
ATOM 714 C CA . ARG A 1 91 ? 21.058 -0.425 -22.324 1.00 75.06 91 ARG A CA 1
ATOM 715 C C . ARG A 1 91 ? 20.148 -0.704 -21.133 1.00 75.06 91 ARG A C 1
ATOM 717 O O . ARG A 1 91 ? 19.082 -0.101 -21.011 1.00 75.06 91 ARG A O 1
ATOM 724 N N . ASP A 1 92 ? 20.573 -1.567 -20.221 1.00 74.62 92 ASP A N 1
ATOM 725 C CA . ASP A 1 92 ? 19.898 -1.682 -18.933 1.00 74.62 92 ASP A CA 1
ATOM 726 C C . ASP A 1 92 ? 20.074 -0.396 -18.122 1.00 74.62 92 ASP A C 1
ATOM 728 O O . ASP A 1 92 ? 21.172 0.137 -17.987 1.00 74.62 92 ASP A O 1
ATOM 732 N N . ILE A 1 93 ? 18.962 0.110 -17.594 1.00 72.69 93 ILE A N 1
ATOM 733 C CA . ILE A 1 93 ? 18.946 1.295 -16.731 1.00 72.69 93 ILE A CA 1
ATOM 734 C C . ILE A 1 93 ? 19.624 0.991 -15.400 1.00 72.69 93 ILE A C 1
ATOM 736 O O . ILE A 1 93 ? 19.255 0.025 -14.714 1.00 72.69 93 ILE A O 1
ATOM 740 N N . GLY A 1 94 ? 20.563 1.860 -15.032 1.00 81.69 94 GLY A N 1
ATOM 741 C CA . GLY A 1 94 ? 21.332 1.780 -13.798 1.00 81.69 94 GLY A CA 1
ATOM 742 C C . GLY A 1 94 ? 20.474 1.979 -12.546 1.00 81.69 94 GLY A C 1
ATOM 743 O O . GLY A 1 94 ? 19.325 2.420 -12.601 1.00 81.69 94 GLY A O 1
ATOM 744 N N . ILE A 1 95 ? 21.041 1.666 -11.379 1.00 84.12 95 ILE A N 1
ATOM 745 C CA . ILE A 1 95 ? 20.345 1.754 -10.081 1.00 84.12 95 ILE A CA 1
ATOM 746 C C . ILE A 1 95 ? 19.826 3.176 -9.814 1.00 84.12 95 ILE A C 1
ATOM 748 O O . ILE A 1 95 ? 18.662 3.342 -9.450 1.00 84.12 95 ILE A O 1
ATOM 752 N N . PHE A 1 96 ? 20.648 4.199 -10.062 1.00 86.19 96 PHE A N 1
ATOM 753 C CA . PHE A 1 96 ? 20.252 5.599 -9.881 1.00 86.19 96 PHE A CA 1
ATOM 754 C C . PHE A 1 96 ? 19.164 6.038 -10.873 1.00 86.19 96 PHE A C 1
ATOM 756 O O . PHE A 1 96 ? 18.204 6.695 -10.481 1.00 86.19 96 PHE A O 1
ATOM 763 N N . GLU A 1 97 ? 19.243 5.611 -12.134 1.00 78.25 97 GLU A N 1
ATOM 764 C CA . GLU A 1 97 ? 18.212 5.888 -13.144 1.00 78.25 97 GLU A CA 1
ATOM 765 C C . GLU A 1 97 ? 16.868 5.249 -12.765 1.00 78.25 97 GLU A C 1
ATOM 767 O O . GLU A 1 97 ? 15.825 5.897 -12.844 1.00 78.25 97 GLU A O 1
ATOM 772 N N . ARG A 1 98 ? 16.879 4.001 -12.275 1.00 79.19 98 ARG A N 1
ATOM 773 C CA . ARG A 1 98 ? 15.679 3.324 -11.753 1.00 79.19 98 ARG A CA 1
ATOM 774 C C . ARG A 1 98 ? 15.096 4.046 -10.541 1.00 79.19 98 ARG A C 1
ATOM 776 O O . ARG A 1 98 ? 13.873 4.104 -10.417 1.00 79.19 98 ARG A O 1
ATOM 783 N N . PHE A 1 99 ? 15.946 4.585 -9.669 1.00 85.44 99 PHE A N 1
ATOM 784 C CA . PHE A 1 99 ? 15.523 5.351 -8.501 1.00 85.44 99 PHE A CA 1
ATOM 785 C C . PHE A 1 99 ? 14.800 6.643 -8.905 1.00 85.44 99 PHE A C 1
ATOM 787 O O . PHE A 1 99 ? 13.664 6.858 -8.482 1.00 85.44 99 PHE A O 1
ATOM 794 N N . PHE A 1 100 ? 15.393 7.461 -9.783 1.00 84.00 100 PHE A N 1
ATOM 795 C CA . PHE A 1 100 ? 14.752 8.689 -10.268 1.00 84.00 100 PHE A CA 1
ATOM 796 C C . PHE A 1 100 ? 13.480 8.398 -11.073 1.00 84.00 100 PHE A C 1
ATOM 798 O O . PHE A 1 100 ? 12.464 9.055 -10.847 1.00 84.00 100 PHE A O 1
ATOM 805 N N . ALA A 1 101 ? 13.495 7.368 -11.929 1.00 77.31 101 ALA A N 1
ATOM 806 C CA . ALA A 1 101 ? 12.307 6.902 -12.647 1.00 77.31 101 ALA A CA 1
ATOM 807 C C . ALA A 1 101 ? 11.172 6.531 -11.684 1.00 77.31 101 ALA A C 1
ATOM 809 O O . ALA A 1 101 ? 10.028 6.941 -11.871 1.00 77.31 101 ALA A O 1
ATOM 810 N N . GLY A 1 102 ? 11.498 5.757 -10.644 1.00 78.62 102 GLY A N 1
ATOM 811 C CA . GLY A 1 102 ? 10.550 5.312 -9.629 1.00 78.62 1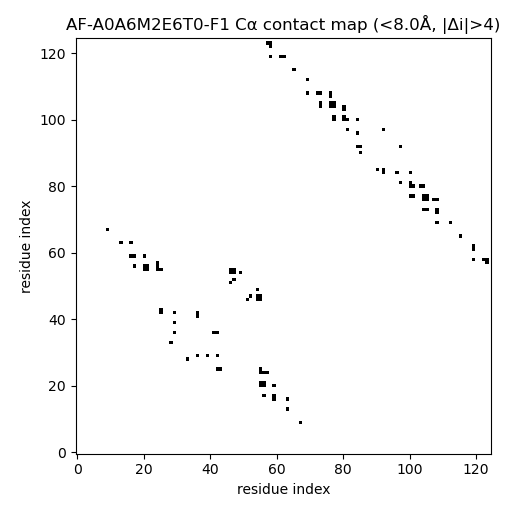02 GLY A CA 1
ATOM 812 C C . GLY A 1 102 ? 10.000 6.463 -8.790 1.00 78.62 102 GLY A C 1
ATOM 813 O O . GLY A 1 102 ? 8.804 6.483 -8.516 1.00 78.62 102 GLY A O 1
ATOM 814 N N . SER A 1 103 ? 10.844 7.435 -8.433 1.00 84.69 103 SER A N 1
ATOM 815 C CA . SER A 1 103 ? 10.450 8.612 -7.653 1.00 84.69 103 SER A CA 1
ATOM 816 C C . SER A 1 103 ? 9.506 9.530 -8.438 1.00 84.69 103 SER A C 1
ATOM 818 O O . SER A 1 103 ? 8.418 9.847 -7.960 1.00 84.69 103 SER A O 1
ATOM 820 N N . LEU A 1 104 ? 9.848 9.872 -9.687 1.00 82.31 104 LEU A N 1
ATOM 821 C CA . LEU A 1 104 ? 8.986 10.673 -10.570 1.00 82.31 104 LEU A CA 1
ATOM 822 C C . LEU A 1 104 ? 7.652 9.978 -10.856 1.00 82.31 104 LEU A C 1
ATOM 824 O O . LEU A 1 104 ? 6.594 10.599 -10.756 1.00 82.31 104 LEU A O 1
ATOM 828 N N . ALA A 1 105 ? 7.690 8.679 -11.161 1.00 74.62 105 ALA A N 1
ATOM 829 C CA . ALA A 1 105 ? 6.482 7.890 -11.370 1.00 74.62 105 ALA A CA 1
ATOM 830 C C . ALA A 1 105 ? 5.606 7.834 -10.111 1.00 74.62 105 ALA A C 1
ATOM 832 O O . ALA A 1 105 ? 4.387 7.965 -10.208 1.00 74.62 105 ALA A O 1
ATOM 833 N N . GLY A 1 106 ? 6.226 7.670 -8.938 1.00 73.94 106 GLY A N 1
ATOM 834 C CA . GLY A 1 106 ? 5.552 7.680 -7.644 1.00 73.94 106 GLY A CA 1
ATOM 835 C C . GLY A 1 106 ? 4.843 9.004 -7.376 1.00 73.94 106 GLY A C 1
ATOM 836 O O . GLY A 1 106 ? 3.656 8.993 -7.068 1.00 73.94 106 GLY A O 1
ATOM 837 N N . SER A 1 107 ? 5.528 10.133 -7.569 1.00 82.19 107 SER A N 1
ATOM 838 C CA . SER A 1 107 ? 4.952 11.470 -7.382 1.00 82.19 107 SER A CA 1
ATOM 839 C C . SER A 1 107 ? 3.772 11.731 -8.321 1.00 82.19 107 SER A C 1
ATOM 841 O O . SER A 1 107 ? 2.712 12.143 -7.862 1.00 82.19 107 SER A O 1
ATOM 843 N N . ILE A 1 108 ? 3.902 11.421 -9.616 1.00 77.75 108 ILE A N 1
ATOM 844 C CA . ILE A 1 108 ? 2.829 11.624 -10.609 1.00 77.75 108 ILE A CA 1
ATOM 845 C C . ILE A 1 108 ? 1.612 10.740 -10.306 1.00 77.75 108 ILE A C 1
ATOM 847 O O . ILE A 1 108 ? 0.466 11.202 -10.372 1.00 77.75 108 ILE A O 1
ATOM 851 N N . ALA A 1 109 ? 1.851 9.473 -9.955 1.00 69.88 109 ALA A N 1
ATOM 852 C CA . ALA A 1 109 ? 0.787 8.561 -9.560 1.00 69.88 109 ALA A CA 1
ATOM 853 C C . ALA A 1 109 ? 0.077 9.079 -8.305 1.00 69.88 109 ALA A C 1
ATOM 855 O O . ALA A 1 109 ? -1.150 9.166 -8.295 1.00 69.88 109 ALA A O 1
ATOM 856 N N . GLN A 1 110 ? 0.832 9.503 -7.287 1.00 74.75 110 GLN A N 1
ATOM 857 C CA . GLN A 1 110 ? 0.257 9.973 -6.034 1.00 74.75 110 GLN A CA 1
ATOM 858 C C . GLN A 1 110 ? -0.548 11.260 -6.219 1.00 74.75 110 GLN A C 1
ATOM 860 O O . GLN A 1 110 ? -1.660 11.332 -5.712 1.00 74.75 110 GLN A O 1
ATOM 865 N N . THR A 1 111 ? -0.075 12.230 -7.008 1.00 80.50 111 THR A N 1
ATOM 866 C CA . THR A 1 111 ? -0.845 13.443 -7.340 1.00 80.50 111 THR A CA 1
ATOM 867 C C . THR A 1 111 ? -2.164 13.113 -8.041 1.00 80.50 111 THR A C 1
ATOM 869 O O . THR A 1 111 ? -3.192 13.709 -7.727 1.00 80.50 111 THR A O 1
ATOM 872 N N . SER A 1 112 ? -2.163 12.131 -8.947 1.00 72.88 112 SER A N 1
ATOM 873 C CA . SER A 1 112 ? -3.369 11.716 -9.679 1.00 72.88 112 SER A CA 1
ATOM 874 C C . SER A 1 112 ? -4.360 10.941 -8.799 1.00 72.88 112 SER A C 1
ATOM 876 O O . SER A 1 112 ? -5.569 11.031 -8.994 1.00 72.88 112 SER A O 1
ATOM 878 N N . ILE A 1 113 ? -3.859 10.175 -7.825 1.00 71.44 113 ILE A N 1
ATOM 879 C CA . ILE A 1 113 ? -4.659 9.310 -6.940 1.00 71.44 113 ILE A CA 1
ATOM 880 C C . ILE A 1 113 ? -5.125 10.048 -5.678 1.00 71.44 113 ILE A C 1
ATOM 882 O O . ILE A 1 113 ? -6.114 9.642 -5.064 1.00 71.44 113 ILE A O 1
ATOM 886 N N . TYR A 1 114 ? -4.464 11.146 -5.306 1.00 74.62 114 TYR A N 1
ATOM 887 C CA . TYR A 1 114 ? -4.751 11.918 -4.097 1.00 74.62 114 TYR A CA 1
ATOM 888 C C . TYR A 1 114 ? -6.241 12.277 -3.920 1.00 74.62 114 TYR A C 1
ATOM 890 O O . TYR A 1 114 ? -6.768 12.058 -2.827 1.00 74.62 114 TYR A O 1
ATOM 898 N N . PRO A 1 115 ? -6.990 12.705 -4.962 1.00 72.69 115 PRO A N 1
ATOM 899 C CA . PRO A 1 115 ? -8.431 12.949 -4.832 1.00 72.69 115 PRO A CA 1
ATOM 900 C C . PRO A 1 115 ? -9.223 11.702 -4.398 1.00 72.69 115 PRO A C 1
ATOM 902 O O . PRO A 1 115 ? -10.164 11.788 -3.608 1.00 72.69 115 PRO A O 1
ATOM 905 N N . MET A 1 116 ? -8.810 10.521 -4.863 1.00 65.75 116 MET A N 1
ATOM 906 C CA . MET A 1 116 ? -9.425 9.238 -4.516 1.00 65.75 116 MET A CA 1
ATOM 907 C C . MET A 1 116 ? -9.057 8.780 -3.094 1.00 65.75 116 MET A C 1
ATOM 909 O O . MET A 1 116 ? -9.876 8.169 -2.405 1.00 65.75 116 MET A O 1
ATOM 913 N N . GLU A 1 117 ? -7.853 9.109 -2.614 1.00 67.25 117 GLU A N 1
ATOM 914 C CA . GLU A 1 117 ? -7.451 8.894 -1.214 1.00 67.25 117 GLU A CA 1
ATOM 915 C C . GLU A 1 117 ? -8.256 9.749 -0.237 1.00 67.25 117 GLU A C 1
ATOM 917 O O . GLU A 1 117 ? -8.702 9.249 0.802 1.00 67.25 117 GLU A O 1
ATOM 922 N N . VAL A 1 118 ? -8.507 11.011 -0.589 1.00 71.31 118 VAL A N 1
ATOM 923 C CA . VAL A 1 118 ? -9.335 11.916 0.216 1.00 71.31 118 VAL A CA 1
ATOM 924 C C . VAL A 1 118 ? -10.761 11.371 0.347 1.00 71.31 118 VAL A C 1
ATOM 926 O O . VAL A 1 118 ? -11.286 11.316 1.459 1.00 71.31 118 VAL A O 1
ATOM 929 N N . LEU A 1 119 ? -11.361 10.882 -0.745 1.00 67.12 119 LEU A N 1
ATOM 930 C CA . LEU A 1 119 ? -12.690 10.252 -0.728 1.00 67.12 119 LEU A CA 1
ATOM 931 C C . LEU A 1 119 ? -12.753 9.027 0.195 1.00 67.12 119 LEU A C 1
ATOM 933 O O . LEU A 1 119 ? -13.681 8.905 0.994 1.00 67.12 119 LEU A O 1
ATOM 937 N N . LYS A 1 120 ? -11.748 8.142 0.148 1.00 59.97 120 LYS A N 1
ATOM 938 C CA . LYS A 1 120 ? -11.675 6.981 1.052 1.00 59.97 120 LYS A CA 1
ATOM 939 C C . LYS A 1 120 ? -11.612 7.413 2.516 1.00 59.97 120 LYS A C 1
ATOM 941 O O . LYS A 1 120 ? -12.281 6.821 3.356 1.00 59.97 120 LYS A O 1
ATOM 946 N N . THR A 1 121 ? -10.801 8.422 2.815 1.00 57.75 121 THR A N 1
ATOM 947 C CA . THR A 1 121 ? -10.592 8.894 4.190 1.00 57.75 121 TH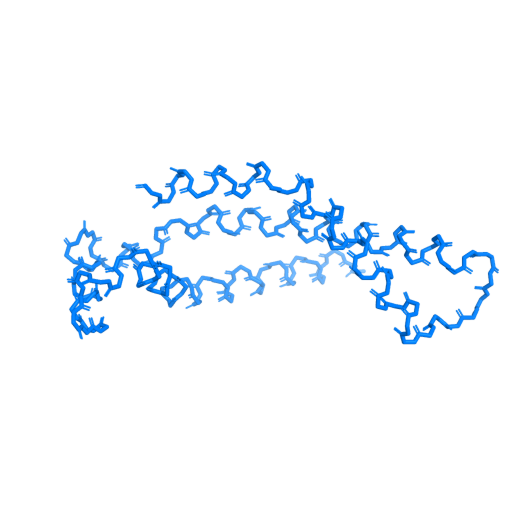R A CA 1
ATOM 948 C C . THR A 1 121 ? -11.860 9.548 4.741 1.00 57.75 121 THR A C 1
ATOM 950 O O . THR A 1 121 ? -12.224 9.300 5.883 1.00 57.75 121 THR A O 1
ATOM 953 N N . ARG A 1 122 ? -12.590 10.296 3.904 1.00 67.25 122 ARG A N 1
ATOM 954 C CA . ARG A 1 122 ? -13.890 10.903 4.237 1.00 67.25 122 ARG A CA 1
ATOM 955 C C . ARG A 1 122 ? -15.007 9.881 4.473 1.00 67.25 122 ARG A C 1
ATOM 957 O O . ARG A 1 122 ? -15.885 10.160 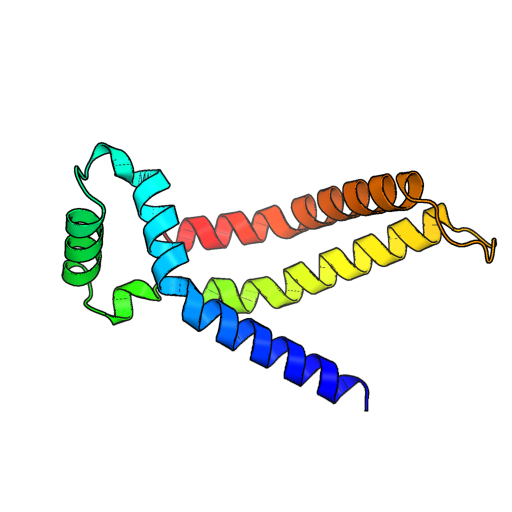5.268 1.00 67.25 122 ARG A O 1
ATOM 964 N N . LEU A 1 123 ? -14.990 8.745 3.772 1.00 56.72 123 LEU A N 1
ATOM 965 C CA . LEU A 1 123 ? -15.986 7.671 3.922 1.00 56.72 123 LEU A CA 1
ATOM 966 C C . LEU A 1 123 ? -15.667 6.694 5.068 1.00 56.72 123 LEU A C 1
ATOM 968 O O . LEU A 1 123 ? -16.528 5.908 5.463 1.00 56.72 123 LEU A O 1
ATOM 972 N N . ALA A 1 124 ? -14.413 6.667 5.526 1.00 51.25 124 ALA A N 1
ATOM 973 C CA . ALA A 1 124 ? -13.953 5.802 6.612 1.00 51.25 124 ALA A CA 1
ATOM 974 C C . ALA A 1 124 ? -14.041 6.464 8.000 1.00 51.25 124 ALA A C 1
ATOM 976 O O . ALA A 1 124 ? -14.073 5.737 8.995 1.00 51.25 124 ALA A O 1
ATOM 977 N N . LEU A 1 125 ? -14.046 7.801 8.042 1.00 50.84 125 LEU A N 1
ATOM 978 C CA . LEU A 1 125 ? -14.421 8.624 9.197 1.00 50.84 125 LEU A CA 1
ATOM 979 C C . LEU A 1 125 ? -15.948 8.700 9.314 1.00 50.84 125 LEU A C 1
ATOM 981 O O . LEU A 1 125 ? -16.426 8.714 10.467 1.00 50.84 125 LEU A O 1
#

InterPro domains:
  IPR002067 Mitochondrial carrier protein [PR00926] (5-18)
  IPR002067 Mitochondrial carrier protein [PR00926] (18-32)
  IPR002067 Mitochondrial carrier protein [PR00926] (59-79)
  IPR002067 Mitochondrial carrier protein [PR00926] (108-125)
  IPR018108 Mitochondrial carrier protein, transmembrane region [PF00153] (2-87)
  IPR018108 Mitochondrial carrier protein, transmembrane region [PF00153] (94-124)
  IPR018108 Mitochondrial carrier protein, transmembrane region [PS50920] (4-84)
  IPR023395 Mitochondrial carrier protein domain superfamily [G3DSA:1.50.40.10] (1-125)
  IPR023395 Mitochondrial carrier protein domain superfamily [SSF103506] (2-124)

Organism: NCBI:txid48802

Nearest PDB structures (foldseek):
  4c9j-assembly1_A  TM=7.504E-01  e=6.084E-04  Saccharomyces cerevisiae
  8g8w-assembly1_A  TM=7.401E-01  e=5.701E-03  Homo sapiens

Mean predicted aligned error: 9.97 Å

Radius of gyration: 19.13 Å; Cα contacts (8 Å, |Δi|>4): 63; chains: 1; bounding box: 42×30×55 Å

Sequence (125 aa):
MWWRHLVAGGVAGAVSRTCTAPLDRLKVFLQVRGKEFQSIQQCLRHMLQEGGLRSLWRGNGINIIKIAPESALKFLAYEKAKRLIKGDSNRDIGIFERFFAGSLAGSIAQTSIYPMEVLKTRLAL